Protein AF-A0A382KLH3-F1 (afdb_monomer)

pLDDT: mean 87.97, std 11.74, range [52.53, 98.0]

Secondary structure (DSSP, 8-state):
-HHHHHHT-HHHHHHHHHHHHHHHHHHHHHHHHHH--STTTTS-EEEEEEE-SSHHHHHHHHHHHHHHHHHHHHHHT-EEEEEEEEE-SSSSEEEEEEEEESTTHHHHHGGG-EEEEEEEE-SS-TT--EEEEEEEEEEEE---S---------

Nearest PDB structures (foldseek):
  7oj0-assembly1_8  TM=8.321E-01  e=1.099E-17  Escherichia coli K-12
  8p18-assembly1_6  TM=8.356E-01  e=7.307E-17  Escherichia coli K-12
  5h5u-assembly1_4  TM=8.479E-01  e=6.159E-16  Escherichia coli K-12
  5mdw-assembly1_7  TM=7.937E-01  e=6.535E-16  Escherichia co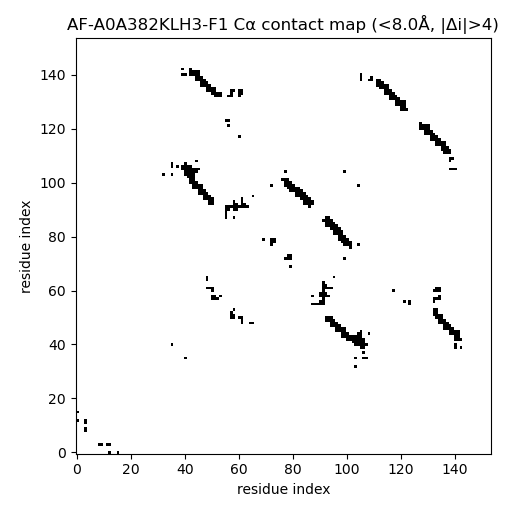li
  2ihr-assembly1_1  TM=8.299E-01  e=1.121E-14  Thermus thermophilus

Structure (mmCIF, N/CA/C/O backbone):
data_AF-A0A382KLH3-F1
#
_entry.id   AF-A0A382KLH3-F1
#
loop_
_atom_site.group_PDB
_atom_site.id
_atom_site.type_symbol
_atom_site.label_atom_id
_atom_site.label_alt_id
_atom_site.label_comp_id
_atom_site.label_asym_id
_atom_site.label_entity_id
_atom_site.label_seq_id
_atom_site.pdbx_PDB_ins_code
_atom_site.Cartn_x
_atom_site.Cartn_y
_atom_site.Cartn_z
_atom_site.occupancy
_atom_site.B_iso_or_equiv
_atom_site.auth_seq_id
_atom_site.auth_comp_id
_atom_site.auth_asym_id
_atom_site.auth_atom_id
_atom_site.pdbx_PDB_model_num
ATOM 1 N N . MET A 1 1 ? -18.206 10.845 36.954 1.00 56.59 1 MET A N 1
ATOM 2 C CA . MET A 1 1 ? -17.531 12.055 37.455 1.00 56.59 1 MET A CA 1
ATOM 3 C C . MET A 1 1 ? -18.093 12.406 38.813 1.00 56.59 1 MET A C 1
ATOM 5 O O . MET A 1 1 ? -17.322 12.301 39.748 1.00 56.59 1 MET A O 1
ATOM 9 N N . GLU A 1 2 ? -19.408 12.629 38.955 1.00 59.84 2 GLU A N 1
ATOM 10 C CA . GLU A 1 2 ? -20.033 12.877 40.276 1.00 59.84 2 GLU A CA 1
ATOM 11 C C . GLU A 1 2 ? -19.650 11.836 41.348 1.00 59.84 2 GLU A C 1
ATOM 13 O O . GLU A 1 2 ? -19.165 12.216 42.403 1.00 59.84 2 GLU A O 1
ATOM 18 N N . LEU A 1 3 ? -19.735 10.530 41.058 1.00 59.41 3 LEU A N 1
ATOM 19 C CA . LEU A 1 3 ? -19.414 9.483 42.047 1.00 59.41 3 LEU A CA 1
ATOM 20 C C . LEU A 1 3 ? -17.916 9.400 42.430 1.00 59.41 3 LEU A C 1
ATOM 22 O O . LEU A 1 3 ? -17.580 9.026 43.545 1.00 59.41 3 LEU A O 1
ATOM 26 N N . ALA A 1 4 ? -17.010 9.730 41.503 1.00 57.56 4 ALA A N 1
ATOM 27 C CA . ALA A 1 4 ? -15.560 9.640 41.721 1.00 57.56 4 ALA A CA 1
ATOM 28 C C . ALA A 1 4 ? -15.009 10.883 42.444 1.00 57.56 4 ALA A C 1
ATOM 30 O O . ALA A 1 4 ? -14.070 10.781 43.231 1.00 57.56 4 ALA A O 1
ATOM 31 N N . GLU A 1 5 ? -15.619 12.049 42.208 1.00 59.22 5 GLU A N 1
ATOM 32 C CA . GLU A 1 5 ? -15.346 13.272 42.969 1.00 59.22 5 GLU A CA 1
ATOM 33 C C . GLU A 1 5 ? -15.877 13.182 44.407 1.00 59.22 5 GLU A C 1
ATOM 35 O O . GLU A 1 5 ? -15.235 13.701 45.320 1.00 59.22 5 GLU A O 1
ATOM 40 N N . GLU A 1 6 ? -17.005 12.493 44.626 1.00 58.03 6 GLU A N 1
ATOM 41 C CA . GLU A 1 6 ? -17.559 12.248 45.964 1.00 58.03 6 GLU A CA 1
ATOM 42 C C . GLU A 1 6 ? -16.698 11.295 46.815 1.00 58.03 6 GLU A C 1
ATOM 44 O O . GLU A 1 6 ? -16.618 11.483 48.030 1.00 58.03 6 GLU A O 1
ATOM 49 N N . GLU A 1 7 ? -16.013 10.317 46.205 1.00 59.94 7 GLU A N 1
ATOM 50 C CA . GLU A 1 7 ? -15.223 9.300 46.927 1.00 59.94 7 GLU A CA 1
ATOM 51 C C . GLU A 1 7 ? -13.693 9.527 46.923 1.00 59.94 7 GLU A C 1
ATOM 53 O O . GLU A 1 7 ? -12.971 8.773 47.573 1.00 59.94 7 GLU A O 1
ATOM 58 N N . GLN A 1 8 ? -13.181 10.578 46.258 1.00 60.12 8 GLN A N 1
ATOM 59 C CA . GLN A 1 8 ? -11.735 10.874 46.116 1.00 60.12 8 GLN A CA 1
ATOM 60 C C . GLN A 1 8 ? -10.891 9.677 45.635 1.00 60.12 8 GLN A C 1
ATOM 62 O O . GLN A 1 8 ? -9.718 9.539 45.990 1.00 60.12 8 GLN A O 1
ATOM 67 N N . ASP A 1 9 ? -11.479 8.803 44.823 1.00 69.19 9 ASP A N 1
ATOM 68 C CA . ASP A 1 9 ? -10.811 7.589 44.372 1.00 69.19 9 ASP A CA 1
ATOM 69 C C . ASP A 1 9 ? -10.059 7.843 43.054 1.00 69.19 9 ASP A C 1
ATOM 71 O O . ASP A 1 9 ? -10.623 7.832 41.955 1.00 69.19 9 ASP A O 1
ATOM 75 N N . GLU A 1 10 ? -8.749 8.083 43.168 1.00 71.62 10 GLU A N 1
ATOM 76 C CA . GLU A 1 10 ? -7.845 8.279 42.026 1.00 71.62 10 GLU A CA 1
ATOM 77 C C . GLU A 1 10 ? -7.819 7.075 41.067 1.00 71.62 10 GLU A C 1
ATOM 79 O O . GLU A 1 10 ? -7.514 7.242 39.884 1.00 71.62 10 GLU A O 1
ATOM 84 N N . SER A 1 11 ? -8.144 5.862 41.528 1.00 77.00 11 SER A N 1
ATOM 85 C CA . SER A 1 11 ? -8.197 4.684 40.654 1.00 77.00 11 SER A CA 1
ATOM 86 C C . SER A 1 11 ? -9.415 4.726 39.727 1.00 77.00 11 SER A C 1
ATOM 88 O O . SER A 1 11 ? -9.275 4.530 38.519 1.00 77.00 11 SER A O 1
ATOM 90 N 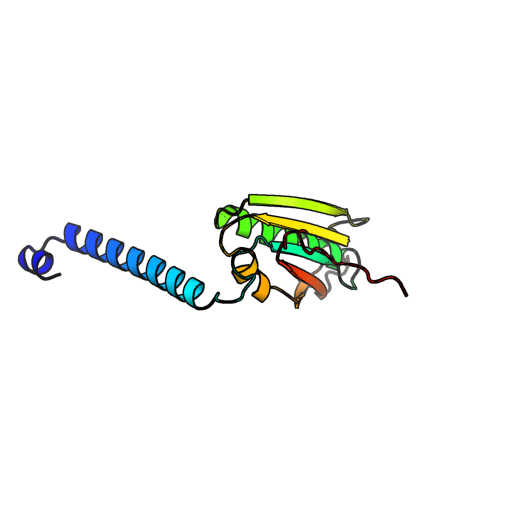N . LEU A 1 12 ? -10.574 5.120 40.264 1.00 76.62 12 LEU A N 1
ATOM 91 C CA . LEU A 1 12 ? -11.804 5.365 39.508 1.00 76.62 12 LEU A CA 1
ATOM 92 C C . LEU A 1 12 ? -11.628 6.500 38.495 1.00 76.62 12 LEU A C 1
ATOM 94 O O . LEU A 1 12 ? -12.077 6.374 37.358 1.00 76.62 12 LEU A O 1
ATOM 98 N N . LEU A 1 13 ? -10.935 7.586 38.858 1.00 77.62 13 LEU A N 1
ATOM 99 C CA . LEU A 1 13 ? -10.642 8.680 37.921 1.00 77.62 13 LEU A CA 1
ATOM 100 C C . LEU A 1 13 ? -9.795 8.212 36.727 1.00 77.62 13 LEU A C 1
ATOM 102 O O . LEU A 1 13 ? -10.138 8.519 35.586 1.00 77.62 13 LEU A O 1
ATOM 106 N N . ASN A 1 14 ? -8.753 7.410 36.963 1.00 80.81 14 ASN A N 1
ATOM 107 C CA . ASN A 1 14 ? -7.923 6.853 35.889 1.00 80.81 14 ASN A CA 1
ATOM 108 C C . ASN A 1 14 ? -8.704 5.886 34.978 1.00 80.81 14 ASN A C 1
ATOM 110 O O . ASN A 1 14 ? -8.539 5.904 33.757 1.00 80.81 14 ASN A O 1
ATOM 114 N N . GLU A 1 15 ? -9.575 5.041 35.538 1.00 82.69 15 GLU A N 1
ATOM 115 C CA . GLU A 1 15 ? -10.451 4.166 34.744 1.00 82.69 15 GLU A CA 1
ATOM 116 C C . GLU A 1 15 ? -11.447 4.965 33.891 1.00 82.69 15 GLU A C 1
ATOM 118 O O . GLU A 1 15 ? -11.695 4.625 32.727 1.00 82.69 15 GLU A O 1
ATOM 123 N N . MET A 1 16 ? -11.983 6.061 34.436 1.00 81.81 16 MET A N 1
ATOM 124 C CA . MET A 1 16 ? -12.855 6.972 33.700 1.00 81.81 16 MET A CA 1
ATOM 125 C C . MET A 1 16 ? -12.112 7.687 32.565 1.00 81.81 16 MET A C 1
ATOM 127 O O . MET A 1 16 ? -12.643 7.741 31.458 1.00 81.81 16 MET A O 1
ATOM 131 N N . GLU A 1 17 ? -10.894 8.188 32.793 1.00 86.00 17 GLU A N 1
ATOM 132 C CA . GLU A 1 17 ? -10.074 8.809 31.740 1.00 86.00 17 GLU A CA 1
ATOM 133 C C . GLU A 1 17 ? -9.765 7.828 30.606 1.00 86.00 17 GLU A C 1
ATOM 135 O O . GLU A 1 17 ? -9.943 8.158 29.432 1.00 86.00 17 GLU A O 1
ATOM 140 N N . ASN A 1 18 ? -9.385 6.590 30.934 1.00 88.62 18 ASN A N 1
ATOM 141 C CA . ASN A 1 18 ? -9.169 5.547 29.931 1.00 88.62 18 ASN A CA 1
ATOM 142 C C . ASN A 1 18 ? -10.444 5.260 29.126 1.00 88.62 18 ASN A C 1
ATOM 144 O O . ASN A 1 18 ? -10.395 5.172 27.900 1.00 88.62 18 ASN A O 1
ATOM 148 N N . SER A 1 19 ? -11.596 5.187 29.796 1.00 87.25 19 SER A N 1
ATOM 149 C CA . SER A 1 19 ? -12.887 4.957 29.139 1.00 87.25 19 SER A CA 1
ATOM 150 C C . SER A 1 19 ? -13.278 6.101 28.198 1.00 87.25 19 SER A C 1
ATOM 152 O O . SER A 1 19 ? -13.793 5.855 27.107 1.00 87.25 19 SER A O 1
ATOM 154 N N . VAL A 1 20 ? -13.023 7.354 28.592 1.00 90.94 20 VAL A N 1
ATOM 155 C CA . VAL A 1 20 ? -13.258 8.531 27.741 1.00 90.94 20 VAL A CA 1
ATOM 156 C C . VAL A 1 20 ? -12.347 8.491 26.515 1.00 90.94 20 VAL A C 1
ATOM 158 O O . VAL A 1 20 ? -12.843 8.625 25.399 1.00 90.94 20 VAL A O 1
ATOM 161 N N . ASN A 1 21 ? -11.055 8.206 26.697 1.00 91.44 21 ASN A N 1
ATOM 162 C CA . ASN A 1 21 ? -10.106 8.079 25.588 1.00 91.44 21 ASN A CA 1
ATOM 163 C C . ASN A 1 21 ? -10.522 6.978 24.596 1.00 91.44 21 ASN A C 1
ATOM 165 O O . ASN A 1 21 ? -10.464 7.166 23.380 1.00 91.44 21 ASN A O 1
ATOM 169 N N . GLU A 1 22 ? -10.995 5.830 25.087 1.00 91.94 22 GLU A N 1
ATOM 170 C CA . GLU A 1 22 ? -11.525 4.773 24.221 1.00 91.94 22 GLU A CA 1
ATOM 171 C C . GLU A 1 22 ? -12.772 5.211 23.442 1.00 91.94 22 GLU A C 1
ATOM 173 O O . GLU A 1 22 ? -12.934 4.848 22.272 1.00 91.94 22 GLU A O 1
ATOM 178 N N . LEU A 1 23 ? -13.672 5.962 24.082 1.00 91.56 23 LEU A N 1
ATOM 179 C CA . LEU A 1 23 ? -14.875 6.485 23.439 1.00 91.56 23 LEU A CA 1
ATOM 180 C C . LEU A 1 23 ? -14.538 7.513 22.361 1.00 91.56 23 LEU A C 1
ATOM 182 O O . LEU A 1 23 ? -15.139 7.459 21.291 1.00 91.56 23 LEU A O 1
ATOM 186 N N . GLU A 1 24 ? -13.564 8.391 22.596 1.00 92.31 24 GLU A N 1
ATOM 187 C CA . GLU A 1 24 ? -13.097 9.351 21.591 1.00 92.31 24 GLU A CA 1
ATOM 188 C C . GLU A 1 24 ? -12.551 8.644 20.345 1.00 92.31 24 GLU A C 1
ATOM 190 O O . GLU A 1 24 ? -12.924 8.989 19.223 1.00 92.31 24 GLU A O 1
ATOM 195 N N . ILE A 1 25 ? -11.744 7.591 20.523 1.00 89.81 25 ILE A N 1
ATOM 196 C CA . ILE A 1 25 ? -11.216 6.792 19.405 1.00 89.81 25 ILE A CA 1
ATOM 197 C C . ILE A 1 25 ? -12.357 6.129 18.618 1.00 89.81 25 ILE A C 1
ATOM 199 O O . ILE A 1 25 ? -12.364 6.146 17.382 1.00 89.81 25 ILE A O 1
ATOM 203 N N . LYS A 1 26 ? -13.344 5.552 19.317 1.00 89.31 26 LYS A N 1
ATOM 204 C CA . LYS A 1 26 ? -14.512 4.916 18.684 1.00 89.31 26 LYS A CA 1
ATOM 205 C C . LYS A 1 26 ? -15.375 5.935 17.940 1.00 89.31 26 LYS A C 1
ATOM 207 O O . LYS A 1 26 ? -15.821 5.644 16.830 1.00 89.31 26 LYS A O 1
ATOM 212 N N . LEU A 1 27 ? -15.585 7.116 18.522 1.00 91.62 27 LEU A N 1
ATOM 213 C CA . LEU A 1 27 ? -16.361 8.193 17.915 1.00 91.62 27 LEU A CA 1
ATOM 214 C C . LEU A 1 27 ? -15.695 8.687 16.630 1.00 91.62 27 LEU A C 1
ATOM 216 O O . LEU A 1 27 ? -16.345 8.700 15.589 1.00 91.62 27 LEU A O 1
ATOM 220 N N . ALA A 1 28 ? -14.393 8.979 16.669 1.00 88.94 28 ALA A N 1
ATOM 221 C CA . ALA A 1 28 ? -13.642 9.404 15.490 1.00 88.94 28 ALA A CA 1
ATOM 222 C C . ALA A 1 28 ? -13.689 8.352 14.365 1.00 88.94 28 ALA A C 1
ATOM 224 O O . ALA A 1 28 ? -13.860 8.684 13.192 1.00 88.94 28 ALA A O 1
ATOM 225 N N . SER A 1 29 ? -13.598 7.061 14.706 1.00 85.00 29 SER A N 1
ATOM 226 C CA . SER A 1 29 ? -13.749 5.979 13.723 1.00 85.00 29 SER A CA 1
ATOM 227 C C . SER A 1 29 ? -15.148 5.956 13.094 1.00 85.00 29 SER A C 1
ATOM 229 O O . SER A 1 29 ? -15.276 5.783 11.880 1.00 85.00 29 SER A O 1
ATOM 231 N N . ALA A 1 30 ? -16.198 6.159 13.896 1.00 85.75 30 ALA A N 1
ATOM 232 C CA . ALA A 1 30 ? -17.576 6.197 13.417 1.00 85.75 30 ALA A CA 1
ATOM 233 C C . ALA A 1 30 ? -17.851 7.413 12.518 1.00 85.75 30 ALA A C 1
ATOM 235 O O . ALA A 1 30 ? -18.517 7.271 11.495 1.00 85.75 30 ALA A O 1
ATOM 236 N N . GLU A 1 31 ? -17.300 8.582 12.852 1.00 89.06 31 GLU A N 1
ATOM 237 C CA . GLU A 1 31 ? -17.398 9.787 12.021 1.00 89.06 31 GLU A CA 1
ATOM 238 C C . GLU A 1 31 ? -16.780 9.567 10.640 1.00 89.06 31 GLU A C 1
ATOM 240 O O . GLU A 1 31 ? -17.397 9.895 9.627 1.00 89.06 31 GLU A O 1
ATOM 245 N N . VAL A 1 32 ? -15.599 8.943 10.576 1.00 86.06 32 VAL A N 1
ATOM 246 C CA . VAL A 1 32 ? -14.967 8.617 9.292 1.00 86.06 32 VAL A CA 1
ATOM 247 C C . VAL A 1 32 ? -15.843 7.664 8.48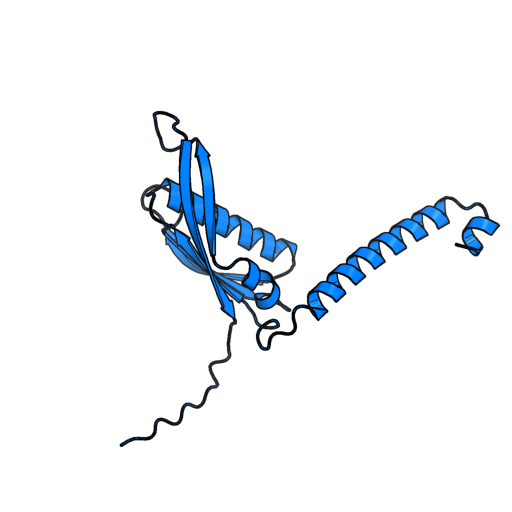1 1.00 86.06 32 VAL A C 1
ATOM 249 O O . VAL A 1 32 ? -16.080 7.919 7.304 1.00 86.06 32 VAL A O 1
ATOM 252 N N . LYS A 1 33 ? -16.393 6.611 9.099 1.00 84.31 33 LYS A N 1
ATOM 253 C CA . LYS A 1 33 ? -17.313 5.687 8.411 1.00 84.31 33 LYS A CA 1
ATOM 254 C C . LYS A 1 33 ? -18.574 6.388 7.901 1.00 84.31 33 LYS A C 1
ATOM 256 O O . LYS A 1 33 ? -19.041 6.068 6.817 1.00 84.31 33 LYS A O 1
ATOM 261 N N . ALA A 1 34 ? -19.093 7.375 8.631 1.00 84.38 34 ALA A N 1
ATOM 262 C CA . ALA A 1 34 ? -20.234 8.170 8.182 1.00 84.38 34 ALA A CA 1
ATOM 263 C C . ALA A 1 34 ? -19.908 9.037 6.950 1.00 84.38 34 ALA A C 1
ATOM 265 O O . ALA A 1 34 ? -20.782 9.278 6.117 1.00 84.38 34 ALA A O 1
ATOM 266 N N . ILE A 1 35 ? -18.657 9.489 6.810 1.00 87.00 35 ILE A N 1
ATOM 267 C CA . ILE A 1 35 ? -18.184 10.225 5.626 1.00 87.00 35 ILE A CA 1
ATOM 268 C C . ILE A 1 35 ? -18.036 9.285 4.417 1.00 87.00 35 ILE A C 1
ATOM 270 O O . ILE A 1 35 ? -18.317 9.693 3.286 1.00 87.00 35 ILE A O 1
ATOM 274 N N . LEU A 1 36 ? -17.630 8.032 4.643 1.00 86.25 36 LEU A N 1
ATOM 275 C CA . LEU A 1 36 ? -17.466 6.984 3.627 1.00 86.25 36 LEU A CA 1
ATOM 276 C C . LEU A 1 36 ? -18.818 6.420 3.149 1.00 86.25 36 LEU A C 1
ATOM 278 O O . LEU A 1 36 ? -19.165 5.269 3.392 1.00 86.25 36 LEU A O 1
ATOM 282 N N . SER A 1 37 ? -19.596 7.269 2.481 1.00 82.12 37 SER A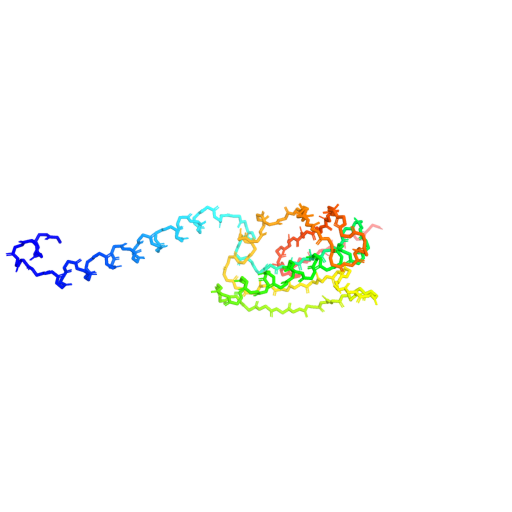 N 1
ATOM 283 C CA . SER A 1 37 ? -20.965 6.995 2.020 1.00 82.12 37 SER A CA 1
ATOM 284 C C . SER A 1 37 ? -21.078 6.705 0.517 1.00 82.12 37 SER A C 1
ATOM 286 O O . SER A 1 37 ? -22.185 6.644 -0.018 1.00 82.12 37 SER A O 1
ATOM 288 N N . GLY A 1 38 ? -19.954 6.551 -0.186 1.00 83.00 38 GLY A N 1
ATOM 289 C CA . GLY A 1 38 ? -19.941 6.182 -1.600 1.00 83.00 38 GLY A CA 1
ATOM 290 C C . GLY A 1 38 ? -20.438 4.753 -1.830 1.00 83.00 38 GLY A C 1
ATOM 291 O O . GLY A 1 38 ? -20.237 3.881 -0.990 1.00 83.00 38 GLY A O 1
ATOM 292 N N . GLU A 1 39 ? -21.046 4.495 -2.993 1.00 83.00 39 GLU A N 1
ATOM 293 C CA . GLU A 1 39 ? -21.650 3.189 -3.323 1.00 83.00 39 GLU A CA 1
ATOM 294 C C . GLU A 1 39 ? -20.669 2.016 -3.191 1.00 83.00 39 GLU A C 1
ATOM 296 O O . GLU A 1 39 ? -21.053 0.940 -2.745 1.00 83.00 39 GLU A O 1
ATOM 301 N N . SER A 1 40 ? -19.398 2.235 -3.535 1.00 87.75 40 SER A N 1
ATOM 302 C CA . SER A 1 40 ? -18.348 1.213 -3.469 1.00 87.75 40 SER A CA 1
ATOM 303 C C . SER A 1 40 ? -17.433 1.355 -2.255 1.00 87.75 40 SER A C 1
ATOM 305 O O . SER A 1 40 ? -16.461 0.614 -2.152 1.00 87.75 40 SER A O 1
ATOM 307 N N . ASP A 1 41 ? -17.695 2.297 -1.340 1.00 88.94 41 ASP A N 1
ATOM 308 C CA . ASP A 1 41 ? -16.801 2.554 -0.202 1.00 88.94 41 ASP A CA 1
ATOM 309 C C . ASP A 1 41 ? -16.660 1.336 0.707 1.00 88.94 41 ASP A C 1
ATOM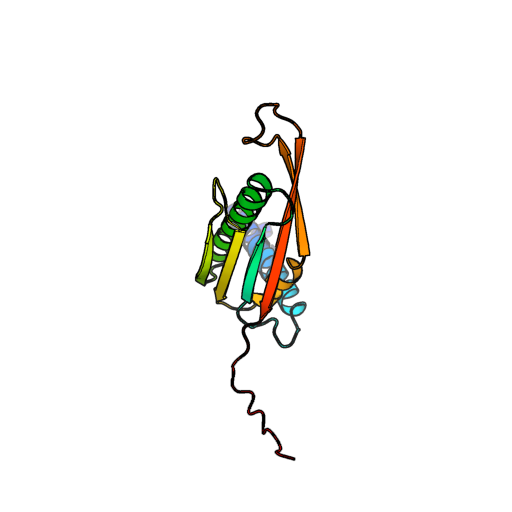 311 O O . ASP A 1 41 ? -15.601 1.166 1.301 1.00 88.94 41 ASP A O 1
ATOM 315 N N . PHE A 1 42 ? -17.685 0.484 0.754 1.00 88.94 42 PHE A N 1
ATOM 316 C CA . PHE A 1 42 ? -17.744 -0.758 1.522 1.00 88.94 42 PHE A CA 1
ATOM 317 C C . PHE A 1 42 ? -16.966 -1.916 0.890 1.00 88.94 42 PHE A C 1
ATOM 319 O O . PHE A 1 42 ? -16.713 -2.905 1.574 1.00 88.94 42 PHE A O 1
ATOM 326 N N . ASN A 1 43 ? -16.615 -1.813 -0.393 1.00 91.69 43 ASN A N 1
ATOM 327 C CA . ASN A 1 43 ? -16.032 -2.917 -1.141 1.00 91.69 43 ASN A CA 1
ATOM 328 C C . ASN A 1 43 ? -14.563 -3.131 -0.758 1.00 91.69 43 ASN A C 1
ATOM 330 O O . ASN A 1 43 ? -13.873 -2.232 -0.257 1.00 91.69 43 ASN A O 1
ATOM 334 N N . ASN A 1 44 ? -14.068 -4.324 -1.082 1.00 94.62 44 ASN A N 1
ATOM 335 C CA . ASN A 1 44 ? -12.641 -4.612 -1.070 1.00 94.62 44 ASN A CA 1
ATOM 336 C C . ASN A 1 44 ? -11.906 -3.686 -2.051 1.00 94.62 44 ASN A C 1
ATOM 338 O O . ASN A 1 44 ? -12.491 -3.150 -2.999 1.00 94.62 44 ASN A O 1
ATOM 342 N N . ALA A 1 45 ? -10.609 -3.499 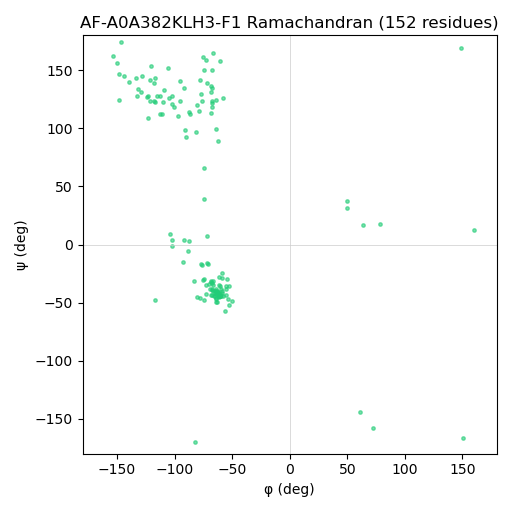-1.828 1.00 96.00 45 ALA A N 1
ATOM 343 C CA . ALA A 1 45 ? -9.790 -2.609 -2.637 1.00 96.00 45 ALA A CA 1
ATOM 344 C C . ALA A 1 45 ? -8.718 -3.378 -3.402 1.00 96.00 45 ALA A C 1
ATOM 346 O O . ALA A 1 45 ? -7.902 -4.080 -2.809 1.00 96.00 45 ALA A O 1
ATOM 347 N N . ILE A 1 46 ? -8.654 -3.160 -4.710 1.00 96.50 46 ILE A N 1
ATOM 348 C CA . ILE A 1 46 ? -7.558 -3.612 -5.560 1.00 96.50 46 ILE A CA 1
ATOM 349 C C . ILE A 1 46 ? -6.590 -2.442 -5.724 1.00 96.50 46 ILE A C 1
ATOM 351 O O . ILE A 1 46 ? -6.907 -1.441 -6.368 1.00 96.50 46 ILE A O 1
ATOM 355 N N . VAL A 1 47 ? -5.403 -2.557 -5.135 1.00 97.44 47 VAL A N 1
ATOM 356 C CA . VAL A 1 47 ? -4.352 -1.538 -5.173 1.00 97.44 47 VAL A CA 1
ATOM 357 C C . VAL A 1 47 ? -3.292 -1.941 -6.189 1.00 97.44 47 VAL A C 1
ATOM 359 O O . VAL A 1 47 ? -2.646 -2.976 -6.047 1.00 97.44 47 VAL A O 1
ATOM 362 N N . SER A 1 48 ? -3.072 -1.098 -7.196 1.00 97.75 48 SER A N 1
ATOM 363 C CA . SER A 1 48 ? -2.001 -1.250 -8.179 1.00 97.75 48 SER A CA 1
ATOM 364 C C . SER A 1 48 ? -0.940 -0.173 -7.980 1.00 97.75 48 SER A C 1
ATOM 366 O O . SER A 1 48 ? -1.225 1.025 -8.033 1.00 97.75 48 SER A O 1
ATOM 368 N N . ILE A 1 49 ? 0.300 -0.602 -7.769 1.00 98.00 49 ILE A N 1
ATOM 369 C CA . ILE A 1 49 ? 1.459 0.265 -7.561 1.00 98.00 49 ILE A CA 1
ATOM 370 C C . ILE A 1 49 ? 2.378 0.112 -8.759 1.00 98.00 49 ILE A C 1
ATOM 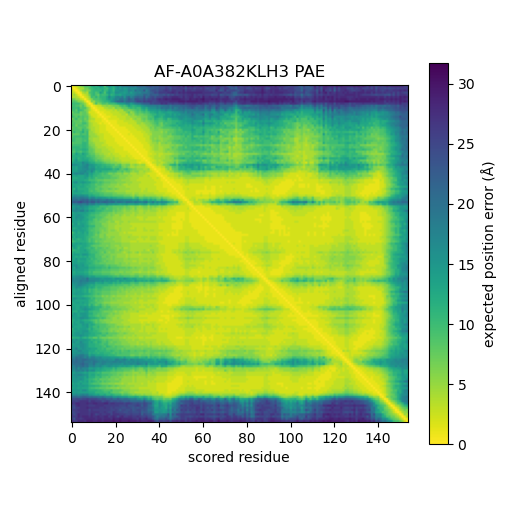372 O O . ILE A 1 49 ? 2.757 -1.003 -9.108 1.00 98.00 49 ILE A O 1
ATOM 376 N N . ASN A 1 50 ? 2.769 1.226 -9.371 1.00 97.69 50 ASN A N 1
ATOM 377 C CA . ASN A 1 50 ? 3.646 1.230 -10.535 1.00 97.69 50 ASN A CA 1
ATOM 378 C C . ASN A 1 50 ? 4.815 2.190 -10.319 1.00 97.69 50 ASN A C 1
ATOM 380 O O . ASN A 1 50 ? 4.640 3.344 -9.919 1.00 97.69 50 ASN A O 1
ATOM 384 N N . SER A 1 51 ? 6.029 1.718 -10.595 1.00 96.88 51 SER A N 1
ATOM 385 C CA . SER A 1 51 ? 7.218 2.566 -10.560 1.00 96.88 51 SER A CA 1
ATOM 386 C C . SER A 1 51 ? 7.167 3.600 -11.688 1.00 96.88 51 SER A C 1
ATOM 388 O O . SER A 1 51 ? 6.831 3.277 -12.828 1.00 96.88 51 SER A O 1
ATOM 390 N N . GLY A 1 52 ? 7.489 4.852 -11.369 1.00 91.81 52 GLY A N 1
ATOM 391 C CA . GLY A 1 52 ? 7.573 5.928 -12.350 1.00 91.81 52 GLY A CA 1
ATOM 392 C C . GLY A 1 52 ? 8.908 5.959 -13.096 1.00 91.81 52 GLY A C 1
ATOM 393 O O . GLY A 1 52 ? 9.759 5.074 -12.981 1.00 91.81 52 GLY A O 1
ATOM 394 N N . ALA A 1 53 ? 9.118 7.036 -13.854 1.00 83.25 53 ALA A N 1
ATOM 395 C CA . ALA A 1 53 ? 10.393 7.289 -14.513 1.00 83.25 53 ALA A CA 1
ATOM 396 C C . ALA A 1 53 ? 11.487 7.593 -13.473 1.00 83.25 53 ALA A C 1
ATOM 398 O O . ALA A 1 53 ? 11.405 8.580 -12.743 1.00 83.25 53 ALA A O 1
ATOM 399 N N . GLY A 1 54 ? 12.523 6.753 -13.430 1.00 76.19 54 GLY A N 1
ATOM 400 C CA . GLY A 1 54 ? 13.658 6.919 -12.513 1.00 76.19 54 GLY A CA 1
ATOM 401 C C . GLY A 1 54 ? 14.495 5.660 -12.261 1.00 76.19 54 GLY A C 1
ATOM 402 O O . GLY A 1 54 ? 15.309 5.657 -11.341 1.00 76.19 54 GLY A O 1
ATOM 403 N N . GLY A 1 55 ? 14.310 4.599 -13.057 1.00 89.50 55 GLY A N 1
ATOM 404 C CA . GLY A 1 55 ? 15.115 3.374 -12.989 1.00 89.50 55 GLY A CA 1
ATOM 405 C C . GLY A 1 55 ? 15.016 2.666 -11.636 1.00 89.50 55 GLY A C 1
ATOM 406 O O . GLY A 1 55 ? 13.960 2.681 -11.000 1.00 89.50 55 GLY A O 1
ATOM 407 N N . THR A 1 56 ? 16.130 2.082 -11.188 1.00 92.19 56 THR A N 1
ATOM 408 C CA . THR A 1 56 ? 16.249 1.316 -9.936 1.00 92.19 56 THR A CA 1
ATOM 409 C C . THR A 1 56 ? 15.749 2.089 -8.706 1.00 92.19 56 THR A C 1
ATOM 411 O O . THR A 1 56 ? 15.103 1.519 -7.833 1.00 92.19 56 THR A O 1
ATOM 414 N N . GLU A 1 57 ? 15.949 3.411 -8.645 1.00 93.62 57 GLU A N 1
ATOM 415 C CA . GLU A 1 57 ? 15.517 4.226 -7.499 1.00 93.62 57 GLU A CA 1
ATOM 416 C C . GLU A 1 57 ? 13.984 4.350 -7.404 1.00 93.62 57 GLU A C 1
ATOM 418 O O . GLU A 1 57 ? 13.421 4.343 -6.310 1.00 93.62 57 GLU A O 1
ATOM 423 N N . SER A 1 58 ? 13.293 4.473 -8.542 1.00 95.25 58 SER A N 1
ATOM 424 C CA . SER A 1 58 ? 11.821 4.503 -8.553 1.00 95.25 58 SER A CA 1
ATOM 425 C C . SER A 1 58 ? 11.223 3.118 -8.321 1.00 95.25 58 SER A C 1
ATOM 427 O O . SER A 1 58 ? 10.154 3.015 -7.722 1.00 95.25 58 SER A O 1
ATOM 429 N N . GLN A 1 59 ? 11.928 2.060 -8.731 1.00 96.88 59 GLN A N 1
ATOM 430 C CA . GLN A 1 59 ? 11.537 0.680 -8.445 1.00 96.88 59 GLN A CA 1
ATOM 431 C C . GLN A 1 59 ? 11.655 0.357 -6.950 1.00 96.88 59 GLN A C 1
ATOM 433 O O . GLN A 1 59 ? 10.739 -0.235 -6.376 1.00 96.88 59 GLN A O 1
ATOM 438 N N . ASP A 1 60 ? 12.741 0.777 -6.290 1.00 96.38 60 ASP A N 1
ATOM 439 C CA . ASP A 1 60 ? 12.888 0.639 -4.833 1.00 96.38 60 ASP A CA 1
ATOM 440 C C . ASP A 1 60 ? 11.802 1.432 -4.095 1.00 96.38 60 ASP A C 1
ATOM 442 O O . ASP A 1 60 ? 11.165 0.922 -3.174 1.00 96.38 60 ASP A O 1
ATOM 446 N N . TRP A 1 61 ? 11.498 2.652 -4.556 1.00 96.56 61 TRP A N 1
ATOM 447 C CA . TRP A 1 61 ? 10.417 3.443 -3.969 1.00 96.56 61 TRP A CA 1
ATOM 448 C C . TRP A 1 61 ? 9.045 2.763 -4.090 1.00 96.56 61 TRP A C 1
ATOM 450 O O . TRP A 1 61 ? 8.308 2.691 -3.106 1.00 96.56 61 TRP A O 1
ATOM 460 N N . ALA A 1 62 ? 8.717 2.199 -5.255 1.00 97.44 62 ALA A N 1
ATOM 461 C CA . ALA A 1 62 ? 7.485 1.431 -5.432 1.00 97.44 62 ALA A CA 1
ATOM 462 C C . ALA A 1 62 ? 7.420 0.224 -4.476 1.00 97.44 62 ALA A C 1
ATOM 464 O O . ALA A 1 62 ? 6.371 -0.049 -3.892 1.00 97.44 62 ALA A O 1
ATOM 465 N N . GLN A 1 63 ? 8.547 -0.455 -4.233 1.00 97.06 63 GLN A N 1
ATOM 466 C CA . GLN A 1 63 ? 8.612 -1.570 -3.283 1.00 97.06 63 GLN A CA 1
ATOM 467 C C . GLN A 1 63 ? 8.414 -1.106 -1.834 1.00 97.06 63 GLN A C 1
ATOM 469 O O . GLN A 1 63 ? 7.757 -1.785 -1.040 1.00 97.06 63 GLN A O 1
ATOM 474 N N . MET A 1 64 ? 8.958 0.058 -1.474 1.00 97.00 64 MET A N 1
ATOM 475 C CA . MET A 1 64 ? 8.729 0.658 -0.161 1.00 97.00 64 MET A CA 1
ATOM 476 C C . MET A 1 64 ? 7.251 0.992 0.057 1.00 97.00 64 MET A C 1
ATOM 478 O O . MET A 1 64 ? 6.740 0.730 1.146 1.00 97.00 64 MET A O 1
ATOM 482 N N . LEU A 1 65 ? 6.567 1.521 -0.963 1.00 97.50 65 LEU A N 1
ATOM 483 C CA . LEU A 1 65 ? 5.125 1.777 -0.912 1.00 97.50 65 LEU A CA 1
ATOM 484 C C . LEU A 1 65 ? 4.323 0.487 -0.764 1.00 97.50 65 LEU A C 1
ATOM 486 O O . LEU A 1 65 ? 3.466 0.417 0.111 1.00 97.50 65 LEU A O 1
ATOM 490 N N . LEU A 1 66 ? 4.644 -0.555 -1.537 1.00 97.31 66 LEU A N 1
ATOM 491 C CA . LEU A 1 66 ? 4.017 -1.871 -1.388 1.00 97.31 66 LEU A CA 1
ATOM 492 C C . LEU A 1 66 ? 4.105 -2.351 0.065 1.00 97.31 66 LEU A C 1
ATOM 494 O O . LEU A 1 66 ? 3.094 -2.633 0.700 1.00 97.31 66 LEU A O 1
ATOM 498 N N . ARG A 1 67 ? 5.315 -2.341 0.634 1.00 97.06 67 ARG A N 1
ATOM 499 C CA . ARG A 1 67 ? 5.537 -2.733 2.029 1.00 97.06 67 ARG A CA 1
ATOM 500 C C . ARG A 1 67 ? 4.793 -1.835 3.024 1.00 97.06 67 ARG A C 1
ATOM 502 O O . ARG A 1 67 ? 4.391 -2.319 4.083 1.00 97.06 67 ARG A O 1
ATOM 509 N N . MET A 1 68 ? 4.659 -0.541 2.737 1.00 97.56 68 MET A N 1
ATOM 510 C CA . MET A 1 68 ? 3.906 0.396 3.573 1.00 97.56 68 MET A CA 1
ATOM 511 C C . MET A 1 68 ? 2.423 0.019 3.607 1.00 97.56 68 MET A C 1
ATOM 513 O O . MET A 1 68 ? 1.870 -0.118 4.697 1.00 97.56 68 MET A O 1
ATOM 517 N N . TYR A 1 69 ? 1.813 -0.206 2.442 1.00 97.12 69 TYR A N 1
ATOM 518 C CA . TYR A 1 69 ? 0.396 -0.545 2.344 1.00 97.12 69 TYR A CA 1
ATOM 519 C C . TYR A 1 69 ? 0.087 -1.925 2.919 1.00 97.12 69 TYR A C 1
ATOM 521 O O . TYR A 1 69 ? -0.847 -2.032 3.704 1.00 97.12 69 TYR A O 1
ATOM 529 N N . THR A 1 70 ? 0.896 -2.957 2.652 1.00 94.94 70 THR A N 1
ATOM 530 C CA . THR A 1 70 ? 0.686 -4.288 3.255 1.00 94.94 70 THR A CA 1
ATOM 531 C C . THR A 1 70 ? 0.701 -4.217 4.785 1.00 94.94 70 THR A C 1
ATOM 533 O O . THR A 1 70 ? -0.201 -4.728 5.440 1.00 94.94 70 THR A O 1
ATOM 536 N N . ARG A 1 71 ? 1.659 -3.486 5.375 1.00 96.50 71 ARG A N 1
ATOM 537 C CA . ARG A 1 71 ? 1.725 -3.291 6.836 1.00 96.50 71 ARG A CA 1
ATOM 538 C C . ARG A 1 71 ? 0.562 -2.479 7.392 1.00 96.50 71 ARG A C 1
ATOM 540 O O . ARG A 1 71 ? 0.155 -2.697 8.532 1.00 96.50 71 ARG A O 1
ATOM 547 N N . TRP A 1 72 ? 0.076 -1.500 6.633 1.00 96.06 72 TRP A N 1
ATOM 548 C CA . TRP A 1 72 ? -1.134 -0.769 6.992 1.00 96.06 72 TRP A CA 1
ATOM 549 C C . TRP A 1 72 ? -2.346 -1.708 6.984 1.00 96.06 72 TRP A C 1
ATOM 551 O O . TRP A 1 72 ? -3.112 -1.684 7.943 1.00 96.06 72 TRP A O 1
ATOM 561 N N . GLY A 1 73 ? -2.461 -2.580 5.978 1.00 94.56 73 GLY A N 1
ATOM 562 C CA . GLY A 1 73 ? -3.498 -3.608 5.886 1.00 94.56 73 GLY A CA 1
ATOM 563 C C . GLY A 1 73 ? -3.514 -4.517 7.112 1.00 94.56 73 GLY A C 1
ATOM 564 O O . GLY A 1 73 ? -4.491 -4.532 7.858 1.00 94.56 73 GLY A O 1
ATOM 565 N N . GLU A 1 74 ? -2.376 -5.157 7.393 1.00 93.81 74 GLU A N 1
ATOM 566 C CA . GLU A 1 74 ? -2.186 -6.043 8.550 1.00 93.81 74 GLU A CA 1
ATOM 567 C C . GLU A 1 74 ? -2.527 -5.353 9.881 1.00 93.81 74 GLU A C 1
ATOM 569 O O . GLU A 1 74 ? -3.193 -5.930 10.739 1.00 93.81 74 GLU A O 1
ATOM 574 N N . ARG A 1 75 ? -2.095 -4.096 10.070 1.00 94.06 75 ARG A N 1
ATOM 575 C CA . ARG A 1 75 ? -2.351 -3.338 11.307 1.00 94.06 75 ARG A CA 1
ATOM 576 C C . ARG A 1 75 ? -3.830 -3.002 11.502 1.00 94.06 75 ARG A C 1
ATOM 578 O O . ARG A 1 75 ? -4.269 -2.919 12.646 1.00 94.06 75 ARG A O 1
ATOM 585 N N . ASN A 1 76 ? -4.567 -2.771 10.420 1.00 90.62 76 ASN A N 1
ATOM 586 C CA . ASN A 1 76 ? -5.993 -2.449 10.470 1.00 90.62 76 ASN A CA 1
ATOM 587 C C . ASN A 1 76 ? -6.888 -3.698 10.373 1.00 90.62 76 ASN A C 1
ATOM 589 O O . ASN A 1 76 ? -8.107 -3.563 10.379 1.00 90.62 76 ASN A O 1
ATOM 593 N N . GLY A 1 77 ? -6.302 -4.900 10.331 1.00 92.88 77 GLY A N 1
ATOM 594 C CA . GLY A 1 77 ? -7.043 -6.162 10.294 1.00 92.88 77 GLY A CA 1
ATOM 595 C C . GLY A 1 77 ? -7.610 -6.525 8.921 1.00 92.88 77 GLY A C 1
ATOM 596 O O . GLY A 1 77 ? -8.499 -7.368 8.855 1.00 92.88 77 GLY A O 1
ATOM 597 N N . TYR A 1 78 ? -7.113 -5.910 7.845 1.00 94.94 78 TYR A N 1
ATOM 598 C CA . TYR A 1 78 ? -7.458 -6.309 6.481 1.00 94.94 78 TYR A CA 1
ATOM 599 C C . TYR A 1 78 ? -6.686 -7.566 6.084 1.00 94.94 78 TYR A C 1
ATOM 601 O O . TYR A 1 78 ? -5.498 -7.702 6.393 1.00 94.94 78 TYR A O 1
ATOM 609 N N . GLU A 1 79 ? -7.343 -8.457 5.349 1.00 95.44 79 GLU A N 1
ATOM 610 C CA . GLU A 1 79 ? -6.664 -9.547 4.656 1.00 95.44 79 GLU A CA 1
ATOM 611 C C . GLU A 1 79 ? -6.001 -8.985 3.395 1.00 95.44 79 GLU A C 1
ATOM 613 O O . GLU A 1 79 ? -6.624 -8.249 2.631 1.00 95.44 79 GLU A O 1
ATOM 618 N N . THR A 1 80 ? -4.715 -9.278 3.202 1.00 95.19 80 THR A N 1
ATOM 619 C CA . THR A 1 80 ? -3.936 -8.738 2.083 1.00 95.19 80 THR A CA 1
ATOM 620 C C . THR A 1 80 ? -3.374 -9.860 1.229 1.00 95.19 80 THR A C 1
ATOM 622 O O . THR A 1 80 ? -2.601 -10.678 1.730 1.00 95.19 80 THR A O 1
ATOM 625 N N . GLU A 1 81 ? -3.690 -9.853 -0.062 1.00 95.88 81 GLU A N 1
ATOM 626 C CA . GLU A 1 81 ? -3.235 -10.853 -1.029 1.00 95.88 81 GLU A CA 1
ATOM 627 C C . GLU A 1 81 ? -2.512 -10.176 -2.196 1.00 95.88 81 GLU A C 1
ATOM 629 O O . GLU A 1 81 ? -3.038 -9.259 -2.824 1.00 95.88 81 GLU A O 1
ATOM 634 N N . ILE A 1 82 ? -1.291 -10.616 -2.504 1.00 95.50 82 ILE A N 1
ATOM 635 C CA . ILE A 1 82 ? -0.546 -10.124 -3.669 1.00 95.50 82 ILE A CA 1
ATOM 636 C C . ILE A 1 82 ? -0.958 -10.959 -4.882 1.00 95.50 82 ILE A C 1
ATOM 638 O O . ILE A 1 82 ? -0.616 -12.137 -4.955 1.00 95.50 82 ILE A O 1
ATOM 642 N N . LEU A 1 83 ? -1.642 -10.335 -5.841 1.00 95.00 83 LEU A N 1
ATOM 643 C CA . LEU A 1 83 ? -2.089 -10.989 -7.074 1.00 95.00 83 LEU A CA 1
ATOM 644 C C . LEU A 1 83 ? -0.987 -11.089 -8.126 1.00 95.00 83 LEU A C 1
ATOM 646 O O . LEU A 1 83 ? -0.825 -12.116 -8.777 1.00 95.00 83 LEU A O 1
ATOM 650 N N . ASP A 1 84 ? -0.252 -9.996 -8.317 1.00 96.12 84 ASP A N 1
ATOM 651 C CA . ASP A 1 84 ? 0.833 -9.915 -9.290 1.00 96.12 84 ASP A CA 1
ATOM 652 C C . ASP A 1 84 ? 1.959 -9.043 -8.745 1.00 96.12 84 ASP A C 1
ATOM 654 O O . ASP A 1 84 ? 1.730 -8.054 -8.042 1.00 96.12 84 ASP A O 1
ATOM 658 N N . ILE A 1 85 ? 3.190 -9.406 -9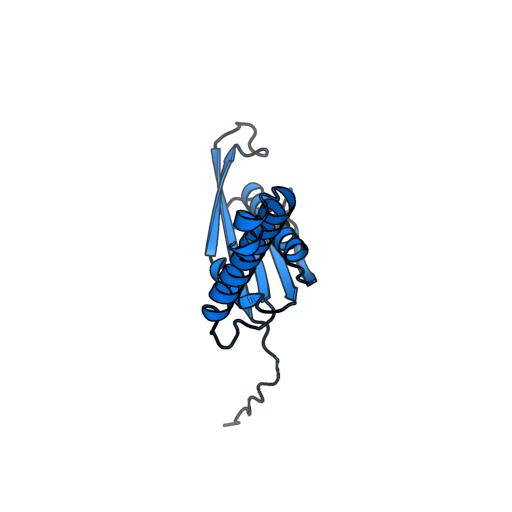.087 1.00 97.19 85 ILE A N 1
ATOM 659 C CA . ILE A 1 85 ? 4.381 -8.641 -8.742 1.00 97.19 85 ILE A CA 1
ATOM 660 C C . ILE A 1 85 ? 5.436 -8.803 -9.828 1.00 97.19 85 ILE A C 1
ATOM 662 O O . ILE A 1 85 ? 5.885 -9.902 -10.151 1.00 97.19 85 ILE A O 1
ATOM 666 N N . GLN A 1 86 ? 5.884 -7.675 -10.365 1.00 97.19 86 GLN A N 1
ATOM 667 C CA . GLN A 1 86 ? 6.967 -7.625 -11.333 1.00 97.19 86 GLN A CA 1
ATOM 668 C C . GLN A 1 86 ? 8.174 -6.965 -10.690 1.00 97.19 86 GLN A C 1
ATOM 670 O O . GLN A 1 86 ? 8.167 -5.770 -10.393 1.00 97.19 86 GLN A O 1
ATOM 675 N N . TYR A 1 87 ? 9.233 -7.740 -10.484 1.00 96.06 87 TYR A N 1
ATOM 676 C CA . TYR A 1 87 ? 10.465 -7.237 -9.889 1.00 96.06 87 TYR A CA 1
ATOM 677 C C . TYR A 1 87 ? 11.271 -6.367 -10.864 1.00 96.06 87 TYR A C 1
ATOM 679 O O . TYR A 1 87 ? 11.228 -6.537 -12.087 1.00 96.06 87 TYR A O 1
ATOM 687 N N . GLY A 1 88 ? 12.007 -5.409 -10.300 1.00 92.06 88 GLY A N 1
ATOM 688 C CA . GLY A 1 88 ? 13.053 -4.680 -11.011 1.00 92.06 88 GLY A CA 1
ATOM 689 C C . GLY A 1 88 ? 14.228 -5.588 -11.382 1.00 92.06 88 GLY A C 1
ATOM 690 O O . GLY A 1 88 ? 14.372 -6.687 -10.853 1.00 92.06 88 GLY A O 1
ATOM 691 N N . GLU A 1 89 ? 15.083 -5.129 -12.296 1.00 87.38 89 GLU A N 1
ATOM 692 C CA . GLU A 1 89 ? 16.267 -5.899 -12.723 1.00 87.38 89 GLU A CA 1
ATOM 693 C C . GLU A 1 89 ? 17.385 -5.887 -11.675 1.00 87.38 89 GLU A C 1
ATOM 695 O O . GLU A 1 89 ? 18.130 -6.855 -11.557 1.00 87.38 89 GLU A O 1
ATOM 700 N N . GLU A 1 90 ? 17.490 -4.805 -10.904 1.00 87.56 90 GLU A N 1
ATOM 701 C CA . GLU A 1 90 ? 18.559 -4.611 -9.921 1.00 87.56 90 GLU A CA 1
ATOM 702 C C . GLU A 1 90 ? 18.014 -4.532 -8.489 1.00 87.56 90 GLU A C 1
ATOM 704 O O . GLU A 1 90 ? 18.512 -5.215 -7.595 1.00 87.56 90 GLU A O 1
ATOM 709 N N . ALA A 1 91 ? 16.966 -3.734 -8.264 1.00 90.75 91 ALA A N 1
ATOM 710 C CA . ALA A 1 91 ? 16.280 -3.633 -6.980 1.00 90.75 91 ALA A CA 1
ATOM 711 C C . ALA A 1 91 ? 14.821 -3.193 -7.160 1.00 90.75 91 ALA A C 1
ATOM 713 O O . ALA A 1 91 ? 14.452 -2.620 -8.187 1.00 90.75 91 ALA A O 1
ATOM 714 N N . GLY A 1 92 ? 14.003 -3.424 -6.132 1.00 94.19 92 GLY A N 1
ATOM 715 C CA . GLY A 1 92 ? 12.625 -2.951 -6.094 1.00 94.19 92 GLY A CA 1
ATOM 716 C C . GLY A 1 92 ? 11.662 -3.693 -7.023 1.00 94.19 92 GLY A C 1
ATOM 717 O O . GLY A 1 92 ? 11.891 -4.843 -7.406 1.00 94.19 92 GLY A O 1
ATOM 718 N N . ILE A 1 93 ? 10.556 -3.030 -7.367 1.00 96.56 93 ILE A N 1
ATOM 719 C CA . ILE A 1 93 ? 9.494 -3.562 -8.236 1.00 96.56 93 ILE A CA 1
ATOM 720 C C . ILE A 1 93 ? 9.165 -2.586 -9.369 1.00 96.56 93 ILE A C 1
ATOM 722 O O . ILE A 1 93 ? 9.181 -1.373 -9.175 1.00 96.56 93 ILE A O 1
ATOM 726 N N . LYS A 1 94 ? 8.838 -3.114 -10.550 1.00 96.19 94 LYS A N 1
ATOM 727 C CA . LYS A 1 94 ? 8.258 -2.353 -11.666 1.00 96.19 94 LYS A CA 1
ATOM 728 C C . LYS A 1 94 ? 6.769 -2.102 -11.425 1.00 96.19 94 LYS A C 1
ATOM 730 O O . LYS A 1 94 ? 6.317 -0.964 -11.564 1.00 96.19 94 LYS A O 1
ATOM 735 N N . SER A 1 95 ? 6.045 -3.140 -11.015 1.00 96.81 95 SER A N 1
ATOM 736 C CA . SER A 1 95 ? 4.628 -3.078 -10.662 1.00 96.81 95 SER A CA 1
ATOM 737 C C . SER A 1 95 ? 4.266 -4.122 -9.604 1.00 96.81 95 SER A C 1
ATOM 739 O O . SER A 1 95 ? 4.952 -5.136 -9.460 1.00 96.81 95 SER A O 1
ATOM 741 N N . ALA A 1 96 ? 3.192 -3.874 -8.860 1.00 97.69 96 ALA A N 1
ATOM 742 C CA . ALA A 1 96 ? 2.530 -4.870 -8.024 1.00 97.69 96 ALA A CA 1
ATOM 743 C C . ALA A 1 96 ? 1.031 -4.582 -7.936 1.00 97.69 96 ALA A C 1
ATOM 745 O O . ALA A 1 96 ? 0.626 -3.418 -7.912 1.00 97.69 96 ALA A O 1
ATOM 746 N N . THR A 1 97 ? 0.234 -5.640 -7.839 1.00 97.75 97 THR A N 1
ATOM 747 C CA . THR A 1 97 ? -1.210 -5.574 -7.608 1.00 97.75 97 THR A CA 1
ATOM 748 C C . THR A 1 97 ? -1.543 -6.365 -6.352 1.00 97.75 97 THR A C 1
ATOM 750 O O . THR A 1 97 ? -1.150 -7.524 -6.223 1.00 97.75 97 THR A O 1
ATOM 753 N N . VAL A 1 98 ? -2.256 -5.733 -5.423 1.00 96.81 98 VAL A N 1
ATOM 754 C CA . VAL A 1 98 ? -2.606 -6.298 -4.117 1.00 96.81 98 VAL A CA 1
ATOM 755 C C . VAL A 1 98 ? -4.089 -6.091 -3.858 1.00 96.81 98 VAL A C 1
ATOM 757 O O . VAL A 1 98 ? -4.588 -4.983 -4.043 1.00 96.81 98 VAL A O 1
ATOM 760 N N . ILE A 1 99 ? -4.774 -7.133 -3.406 1.00 96.69 99 ILE A N 1
ATOM 761 C CA . ILE A 1 99 ? -6.136 -7.039 -2.886 1.00 96.69 99 ILE A CA 1
ATOM 762 C C . ILE A 1 99 ? -6.083 -6.824 -1.375 1.00 96.69 99 ILE A C 1
ATOM 764 O O . ILE A 1 99 ? -5.330 -7.495 -0.670 1.00 96.69 99 ILE A O 1
ATOM 768 N N . PHE A 1 100 ? -6.890 -5.880 -0.900 1.00 96.62 100 PHE A N 1
ATOM 769 C CA . PHE A 1 100 ? -7.199 -5.648 0.505 1.00 96.62 100 PHE A CA 1
ATOM 770 C C . PHE A 1 100 ? -8.668 -5.992 0.738 1.00 96.62 100 PHE A C 1
ATOM 772 O O . PHE A 1 100 ? -9.550 -5.278 0.252 1.00 96.62 100 PHE A O 1
ATOM 779 N N . SER A 1 101 ? -8.912 -7.058 1.495 1.00 95.19 101 SER A N 1
ATOM 780 C CA . SER A 1 101 ? -10.251 -7.547 1.814 1.00 95.19 101 SER A CA 1
ATOM 781 C C . SER A 1 101 ? -10.653 -7.154 3.231 1.00 95.19 101 SER A C 1
ATOM 783 O O . SER A 1 101 ? -9.919 -7.397 4.195 1.00 95.19 101 SER A O 1
ATOM 785 N N . GLY A 1 102 ? -11.825 -6.533 3.358 1.00 92.06 102 GLY A N 1
ATOM 786 C CA . GLY A 1 102 ? -12.414 -6.135 4.635 1.00 92.06 102 GLY A CA 1
ATOM 787 C C . GLY A 1 102 ? -13.271 -4.873 4.546 1.00 92.06 102 GLY A C 1
ATOM 788 O O . GLY A 1 102 ? -13.268 -4.153 3.547 1.00 92.06 102 GLY A O 1
ATOM 789 N N . ASP A 1 103 ? -14.001 -4.603 5.628 1.00 89.56 103 ASP A N 1
ATOM 790 C CA . ASP A 1 103 ? -14.985 -3.522 5.690 1.00 89.56 103 ASP A CA 1
ATOM 791 C C . ASP A 1 103 ? -14.363 -2.154 5.389 1.00 89.56 103 ASP A C 1
ATOM 793 O O . ASP A 1 103 ? -13.435 -1.708 6.064 1.00 89.56 103 ASP A O 1
ATOM 797 N N . TYR A 1 104 ? -14.951 -1.444 4.428 1.00 91.44 104 TYR A N 1
ATOM 798 C CA . TYR A 1 104 ? -14.541 -0.105 4.003 1.00 91.44 104 TYR A CA 1
ATOM 799 C C . TYR A 1 104 ? -13.129 0.004 3.393 1.00 91.44 104 TYR A C 1
ATOM 801 O O . TYR A 1 104 ? -12.597 1.115 3.286 1.00 91.44 104 TYR A O 1
ATOM 809 N N . ALA A 1 105 ? -12.506 -1.107 2.978 1.00 93.62 105 ALA A N 1
ATOM 810 C CA . ALA A 1 105 ? -11.136 -1.094 2.460 1.00 93.62 105 ALA A CA 1
ATOM 811 C C . ALA A 1 105 ? -10.961 -0.082 1.311 1.00 93.62 105 ALA A C 1
ATOM 813 O O . ALA A 1 105 ? -10.037 0.739 1.342 1.00 93.62 105 ALA A O 1
ATOM 814 N N . TYR A 1 106 ? -11.879 -0.077 0.335 1.00 94.38 106 TYR A N 1
ATOM 815 C CA . TYR A 1 106 ? -11.857 0.887 -0.767 1.00 94.38 106 TYR A CA 1
ATOM 816 C C . TYR A 1 106 ? -12.081 2.323 -0.289 1.00 94.38 106 TYR A C 1
ATOM 818 O O . TYR A 1 106 ? -11.346 3.228 -0.692 1.00 94.38 106 TYR A O 1
ATOM 826 N N . GLY A 1 107 ? -13.047 2.539 0.607 1.00 92.94 107 GLY A N 1
ATOM 827 C CA . GLY A 1 107 ? -13.359 3.856 1.154 1.00 92.94 107 GLY A CA 1
ATOM 828 C C . GLY A 1 107 ? -12.151 4.542 1.799 1.00 92.94 107 GLY A C 1
ATOM 829 O O . GLY A 1 107 ? -11.957 5.743 1.608 1.00 92.94 107 GLY A O 1
ATOM 830 N N . TYR A 1 108 ? -11.300 3.791 2.500 1.00 92.94 108 TYR A N 1
ATOM 831 C CA . TYR A 1 108 ? -10.051 4.323 3.050 1.00 92.94 108 TYR A CA 1
ATOM 832 C C . TYR A 1 108 ? -8.981 4.539 1.973 1.00 92.94 108 TYR A C 1
ATOM 834 O O . TYR A 1 108 ? -8.369 5.606 1.910 1.00 92.94 108 TYR A O 1
ATOM 842 N N . LEU A 1 109 ? -8.757 3.546 1.111 1.00 94.50 109 LEU A N 1
ATOM 843 C CA . LEU A 1 109 ? -7.649 3.562 0.154 1.00 94.50 109 LEU A CA 1
ATOM 844 C C . LEU A 1 109 ? -7.892 4.481 -1.054 1.00 94.50 109 LEU A C 1
ATOM 846 O O . LEU A 1 109 ? -6.932 4.898 -1.695 1.00 94.50 109 LEU A O 1
ATOM 850 N N . LYS A 1 110 ? -9.131 4.889 -1.357 1.00 92.69 110 LYS A N 1
ATOM 851 C CA . LYS A 1 110 ? -9.408 5.829 -2.462 1.00 92.69 110 LYS A CA 1
ATOM 852 C C . LYS A 1 110 ? -8.696 7.178 -2.306 1.00 92.69 110 LYS A C 1
ATOM 854 O O . LYS A 1 110 ? -8.377 7.821 -3.303 1.00 92.69 110 LYS A O 1
ATOM 859 N N . ALA A 1 111 ? -8.427 7.604 -1.069 1.00 92.00 111 ALA A N 1
ATOM 860 C CA . ALA A 1 111 ? -7.691 8.835 -0.783 1.00 92.00 111 ALA A CA 1
ATOM 861 C C . ALA A 1 111 ? -6.195 8.737 -1.142 1.00 92.00 111 ALA A C 1
ATOM 863 O O . ALA A 1 111 ? -5.527 9.759 -1.280 1.00 92.00 111 ALA A O 1
ATOM 864 N N . GLU A 1 112 ? -5.680 7.521 -1.332 1.00 95.44 112 GLU A N 1
ATOM 865 C CA . GLU A 1 112 ? -4.275 7.239 -1.639 1.00 95.44 112 GLU A CA 1
ATOM 866 C C . GLU A 1 112 ? -3.972 7.257 -3.144 1.00 95.44 112 GLU A C 1
ATOM 868 O O . GLU A 1 112 ? -2.809 7.154 -3.548 1.00 95.44 112 GLU A O 1
ATOM 873 N N . ILE A 1 113 ? -5.003 7.396 -3.985 1.00 96.62 113 ILE A N 1
ATOM 874 C CA . ILE A 1 113 ? -4.862 7.423 -5.440 1.00 96.62 113 ILE A CA 1
ATOM 875 C C . ILE A 1 113 ? -4.042 8.644 -5.857 1.00 96.62 113 ILE A C 1
ATOM 877 O O . ILE A 1 113 ? -4.406 9.791 -5.593 1.00 96.62 113 ILE A O 1
ATOM 881 N N . GLY A 1 114 ? -2.956 8.405 -6.586 1.00 96.88 114 GLY A N 1
ATOM 882 C CA . GLY A 1 114 ? -2.140 9.475 -7.138 1.00 96.88 114 GLY A CA 1
ATOM 883 C C . GLY A 1 114 ? -0.674 9.111 -7.289 1.00 96.88 114 GLY A C 1
ATOM 884 O O . GLY A 1 114 ? -0.269 7.951 -7.237 1.00 96.88 114 GLY A O 1
ATOM 885 N N . VAL A 1 115 ? 0.141 10.139 -7.515 1.00 97.25 115 VAL A N 1
ATOM 886 C CA . VAL A 1 115 ? 1.590 9.996 -7.663 1.00 97.25 115 VAL A CA 1
ATOM 887 C C . VAL A 1 115 ? 2.274 10.385 -6.361 1.00 97.25 115 VAL A C 1
ATOM 889 O O . VAL A 1 115 ? 2.227 11.536 -5.929 1.00 97.25 115 VAL A O 1
ATOM 892 N N . HIS A 1 116 ? 2.976 9.423 -5.778 1.00 97.12 116 HIS A N 1
ATOM 893 C CA . HIS A 1 116 ? 3.713 9.563 -4.534 1.00 97.12 116 HIS A CA 1
ATOM 894 C C . HIS A 1 116 ? 5.175 9.884 -4.833 1.00 97.12 116 HIS A C 1
ATOM 896 O O . HIS A 1 116 ? 5.865 9.143 -5.543 1.00 97.12 116 HIS A O 1
ATOM 902 N N . ARG A 1 117 ? 5.660 11.005 -4.292 1.00 96.44 117 ARG A N 1
ATOM 903 C CA . ARG A 1 117 ? 7.002 11.534 -4.557 1.00 96.44 117 ARG A CA 1
ATOM 904 C C . ARG A 1 117 ? 7.935 11.294 -3.374 1.00 96.44 117 ARG A C 1
ATOM 906 O O . ARG A 1 117 ? 7.678 11.782 -2.278 1.00 96.44 117 ARG A O 1
ATOM 913 N N . LEU A 1 118 ? 9.081 10.670 -3.634 1.00 95.44 118 LEU A N 1
ATOM 914 C CA . LEU A 1 118 ? 10.171 10.521 -2.672 1.00 95.44 118 LEU A CA 1
ATOM 915 C C . LEU A 1 118 ? 11.356 11.404 -3.069 1.00 95.44 118 LEU A C 1
ATOM 917 O O . LEU A 1 118 ? 11.793 11.400 -4.218 1.00 95.44 118 LEU A O 1
ATOM 921 N N . VAL A 1 119 ? 11.909 12.144 -2.108 1.00 95.19 119 VAL A N 1
ATOM 922 C CA . VAL A 1 119 ? 13.155 12.902 -2.280 1.00 95.19 119 VAL A CA 1
ATOM 923 C C . VAL A 1 119 ? 14.149 12.446 -1.219 1.00 95.19 119 VAL A C 1
ATOM 925 O O . VAL A 1 119 ? 13.981 12.760 -0.042 1.00 95.19 119 VAL A O 1
ATOM 928 N N . ARG A 1 120 ? 15.195 11.719 -1.623 1.00 94.50 120 ARG A N 1
ATOM 929 C CA . ARG A 1 120 ? 16.238 11.217 -0.712 1.00 94.50 120 ARG A CA 1
ATOM 930 C C . ARG A 1 120 ? 17.610 11.171 -1.382 1.00 94.50 120 ARG A C 1
ATOM 932 O O . ARG A 1 120 ? 17.748 11.454 -2.569 1.00 94.50 120 ARG A O 1
ATOM 939 N N . ILE A 1 121 ? 18.644 10.848 -0.611 1.00 93.06 121 ILE A N 1
ATOM 940 C CA . ILE A 1 121 ? 19.954 10.487 -1.165 1.00 93.06 121 ILE A CA 1
ATOM 941 C C . ILE A 1 121 ? 19.869 9.025 -1.597 1.00 93.06 121 ILE A C 1
ATOM 943 O O . ILE A 1 121 ? 19.572 8.168 -0.768 1.00 93.06 121 ILE A O 1
ATOM 947 N N . SER A 1 122 ? 20.095 8.765 -2.884 1.00 90.06 122 SER A N 1
ATOM 948 C CA . SER A 1 122 ? 20.009 7.409 -3.430 1.00 90.06 122 SER A CA 1
ATOM 949 C C . SER A 1 122 ? 21.150 6.539 -2.887 1.00 90.06 122 SER A C 1
ATOM 951 O O . SER A 1 122 ? 22.307 6.972 -2.953 1.00 90.06 122 SER A O 1
ATOM 953 N N . PRO A 1 123 ? 20.871 5.320 -2.386 1.00 89.94 123 PRO A N 1
ATOM 954 C CA . PRO A 1 123 ? 21.914 4.351 -2.060 1.00 89.94 123 PRO A CA 1
ATOM 955 C C . PRO A 1 123 ? 22.567 3.745 -3.315 1.00 89.94 123 PRO A C 1
ATOM 957 O O . PRO A 1 123 ? 23.651 3.177 -3.206 1.00 89.94 123 PRO A O 1
ATOM 960 N N . TYR A 1 124 ? 21.938 3.885 -4.488 1.00 88.19 124 TYR A N 1
ATOM 961 C CA . TYR A 1 124 ? 22.415 3.348 -5.766 1.00 88.19 124 TYR A CA 1
ATOM 962 C C . TYR A 1 124 ? 23.268 4.354 -6.565 1.00 88.19 124 TYR A C 1
ATOM 964 O O . TYR A 1 124 ? 23.975 3.964 -7.491 1.00 88.19 124 TYR A O 1
ATOM 972 N N . ASP A 1 125 ? 23.255 5.650 -6.218 1.00 87.31 125 ASP A N 1
ATOM 973 C CA . ASP A 1 125 ? 24.138 6.646 -6.845 1.00 87.31 125 ASP A CA 1
ATOM 974 C C . ASP A 1 125 ? 25.491 6.719 -6.123 1.00 87.31 125 ASP A C 1
ATOM 976 O O . ASP A 1 125 ? 25.590 7.205 -4.992 1.00 87.31 125 ASP A O 1
ATOM 980 N N . ALA A 1 126 ? 26.563 6.326 -6.817 1.00 85.38 126 ALA A N 1
ATOM 981 C CA . ALA A 1 126 ? 27.937 6.392 -6.315 1.00 85.38 126 ALA A CA 1
ATOM 982 C C . ALA A 1 126 ? 28.348 7.802 -5.843 1.00 85.38 126 ALA A C 1
ATOM 984 O O . ALA A 1 126 ? 29.147 7.940 -4.917 1.00 85.38 126 ALA A O 1
ATOM 985 N N . ASN A 1 127 ? 27.773 8.856 -6.434 1.00 88.00 127 ASN A N 1
ATOM 986 C CA . ASN A 1 127 ? 28.062 10.246 -6.075 1.00 88.00 127 ASN A CA 1
ATOM 987 C C . ASN A 1 127 ? 27.190 10.782 -4.925 1.00 88.00 127 ASN A C 1
ATOM 989 O O . ASN A 1 127 ? 27.287 11.967 -4.601 1.00 88.00 127 ASN A O 1
ATOM 993 N N . LYS A 1 128 ? 26.319 9.953 -4.323 1.00 87.38 128 LYS A N 1
ATOM 994 C CA . LYS A 1 128 ? 25.412 10.319 -3.215 1.00 87.38 128 LYS A CA 1
ATOM 995 C C . LYS A 1 128 ? 24.612 11.599 -3.475 1.00 87.38 128 LYS A C 1
ATOM 997 O O . LYS A 1 128 ? 24.385 12.409 -2.571 1.00 87.38 128 LYS A O 1
ATOM 1002 N N . ARG A 1 129 ? 24.185 11.811 -4.721 1.00 89.38 129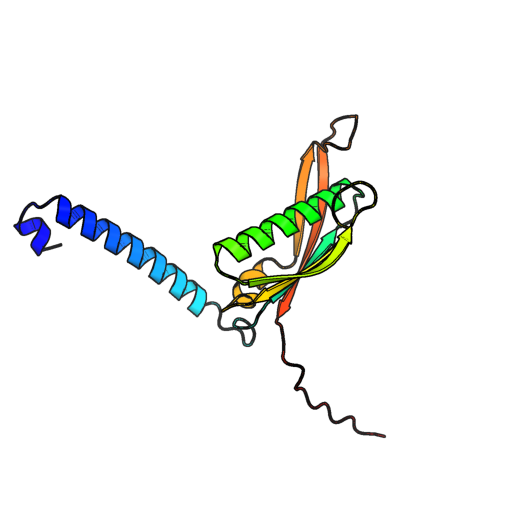 ARG A N 1
ATOM 1003 C CA . ARG A 1 129 ? 23.348 12.965 -5.059 1.00 89.38 129 ARG A CA 1
ATOM 1004 C C . ARG A 1 129 ? 21.938 12.759 -4.517 1.00 89.38 129 ARG A C 1
ATOM 1006 O O . ARG A 1 129 ? 21.499 11.643 -4.239 1.00 89.38 129 ARG A O 1
ATOM 1013 N N . ARG A 1 130 ? 21.222 13.868 -4.353 1.00 93.06 130 ARG A N 1
ATOM 1014 C CA . ARG A 1 130 ? 19.800 13.847 -4.020 1.00 93.06 130 ARG A CA 1
ATOM 1015 C C . ARG A 1 130 ? 19.008 13.490 -5.276 1.00 93.06 130 ARG A C 1
ATOM 1017 O O . ARG A 1 130 ? 19.107 14.199 -6.273 1.00 93.06 130 ARG A O 1
ATOM 1024 N N . HIS A 1 131 ? 18.216 12.429 -5.197 1.00 91.69 131 HIS A N 1
ATOM 1025 C CA . HIS A 1 131 ? 17.319 11.980 -6.257 1.00 91.69 131 HIS A CA 1
ATOM 1026 C C . HIS A 1 131 ? 15.873 12.306 -5.902 1.00 91.69 131 HIS A C 1
ATOM 1028 O O . HIS A 1 131 ? 15.507 12.421 -4.729 1.00 91.69 131 HIS A O 1
ATOM 1034 N N . THR A 1 132 ? 15.063 12.502 -6.937 1.00 94.06 132 THR A N 1
ATOM 1035 C CA . THR A 1 132 ? 13.609 12.600 -6.822 1.00 94.06 132 THR A CA 1
ATOM 1036 C C . THR A 1 132 ? 13.007 11.446 -7.607 1.00 94.06 132 THR A C 1
ATOM 1038 O O . THR A 1 132 ? 13.248 11.352 -8.807 1.00 94.06 132 THR A O 1
ATOM 1041 N N . SER A 1 133 ? 12.216 10.623 -6.931 1.00 94.75 133 SER A N 1
ATOM 1042 C CA . SER A 1 133 ? 11.566 9.439 -7.490 1.00 94.75 133 SER A CA 1
ATOM 1043 C C . SER A 1 133 ? 10.061 9.547 -7.369 1.00 94.75 133 SER A C 1
ATOM 1045 O O . SER A 1 133 ? 9.542 10.216 -6.470 1.00 94.75 133 SER A O 1
ATOM 1047 N N . PHE A 1 134 ? 9.367 8.861 -8.267 1.00 96.44 134 PHE A N 1
ATOM 1048 C CA . PHE A 1 134 ? 7.915 8.859 -8.334 1.00 96.44 134 PHE A CA 1
ATOM 1049 C C . PHE A 1 134 ? 7.413 7.427 -8.477 1.00 96.44 134 PHE A C 1
ATOM 1051 O O . PHE A 1 134 ? 8.027 6.616 -9.167 1.00 96.44 134 PHE A O 1
ATOM 1058 N N . ALA A 1 135 ? 6.290 7.133 -7.841 1.00 97.44 135 ALA A N 1
ATOM 1059 C CA . ALA A 1 135 ? 5.529 5.909 -8.043 1.00 97.44 135 ALA A CA 1
ATOM 1060 C C . ALA A 1 135 ? 4.043 6.272 -8.039 1.00 97.44 135 ALA A C 1
ATOM 1062 O O . ALA A 1 135 ? 3.627 7.146 -7.276 1.00 97.44 135 ALA A O 1
ATOM 1063 N N . SER A 1 136 ? 3.259 5.663 -8.921 1.00 97.19 136 SER A N 1
ATOM 1064 C CA . SER A 1 136 ? 1.811 5.849 -8.950 1.00 97.19 136 SER A CA 1
ATOM 1065 C C . SER A 1 136 ? 1.118 4.742 -8.173 1.00 97.19 136 SER A C 1
ATOM 1067 O O . SER A 1 136 ? 1.510 3.577 -8.243 1.00 97.19 136 SER A O 1
ATOM 1069 N N . VAL A 1 137 ? 0.081 5.131 -7.443 1.00 98.00 137 VAL A N 1
ATOM 1070 C CA . VAL A 1 137 ? -0.828 4.246 -6.725 1.00 98.00 137 VAL A CA 1
ATOM 1071 C C . VAL A 1 137 ? -2.211 4.457 -7.322 1.00 98.00 137 VAL A C 1
ATOM 1073 O O . VAL A 1 137 ? -2.709 5.582 -7.381 1.00 98.00 137 VAL A O 1
ATOM 1076 N N . PHE A 1 138 ? -2.811 3.372 -7.791 1.00 97.25 138 PHE A N 1
ATOM 1077 C CA . PHE A 1 138 ? -4.193 3.323 -8.240 1.00 97.25 138 PHE A CA 1
ATOM 1078 C C . PHE A 1 138 ? -4.966 2.367 -7.350 1.00 97.25 138 PHE A C 1
ATOM 1080 O O . PHE A 1 138 ? -4.433 1.341 -6.934 1.00 97.25 138 PHE A O 1
ATOM 1087 N N . VAL A 1 139 ? -6.216 2.710 -7.069 1.00 96.56 139 VAL A N 1
ATOM 1088 C CA . VAL A 1 139 ? -7.093 1.917 -6.216 1.00 96.56 139 VAL A CA 1
ATOM 1089 C C . VAL A 1 139 ? -8.429 1.777 -6.920 1.00 96.56 139 VAL A C 1
ATOM 1091 O O . VAL A 1 139 ? -9.025 2.772 -7.336 1.00 96.56 139 VAL A O 1
ATOM 1094 N N . PHE A 1 140 ? -8.887 0.541 -7.051 1.00 94.19 140 PHE A N 1
ATOM 1095 C CA . PHE A 1 140 ? -10.154 0.187 -7.675 1.00 94.19 140 PHE A CA 1
ATOM 1096 C C . PHE A 1 140 ? -11.014 -0.562 -6.658 1.00 94.19 140 PHE A C 1
ATOM 1098 O O . PHE A 1 140 ? -10.463 -1.352 -5.887 1.00 94.19 140 PHE A O 1
ATOM 1105 N N . PRO A 1 141 ? -12.334 -0.327 -6.620 1.00 93.56 141 PRO A N 1
ATOM 1106 C CA . PRO A 1 141 ? -13.209 -1.171 -5.829 1.00 93.56 141 PRO A CA 1
ATOM 1107 C C . PRO A 1 141 ? -13.321 -2.533 -6.513 1.00 93.56 141 PRO A C 1
ATOM 1109 O O . PRO A 1 141 ? -13.448 -2.608 -7.737 1.00 93.56 141 PRO A O 1
ATOM 1112 N N . GLU A 1 142 ? -13.295 -3.607 -5.733 1.00 89.50 142 GLU A N 1
ATOM 1113 C CA . GLU A 1 142 ? -13.719 -4.909 -6.234 1.00 89.50 142 GLU A CA 1
ATOM 1114 C C . GLU A 1 142 ? -15.230 -4.849 -6.488 1.00 89.50 142 GLU A C 1
ATOM 1116 O O . GLU A 1 142 ? -16.009 -4.505 -5.596 1.00 89.50 142 GLU A O 1
ATOM 1121 N N . VAL A 1 143 ? -15.646 -5.103 -7.725 1.00 83.38 143 VAL A N 1
ATOM 1122 C CA . VAL A 1 143 ? -17.054 -5.149 -8.127 1.00 83.38 143 VAL A CA 1
ATOM 1123 C C . VAL A 1 143 ? -17.366 -6.550 -8.618 1.00 83.38 143 VAL A C 1
ATOM 1125 O O . VAL A 1 143 ? -16.557 -7.160 -9.312 1.00 83.38 143 VAL A O 1
ATOM 1128 N N . ASP A 1 144 ? -18.532 -7.056 -8.240 1.00 68.19 144 ASP A N 1
ATOM 1129 C CA . ASP A 1 144 ? -18.974 -8.387 -8.637 1.00 68.19 144 ASP A CA 1
ATOM 1130 C C . ASP A 1 144 ? -19.260 -8.415 -10.150 1.00 68.19 144 ASP A C 1
ATOM 1132 O O . ASP A 1 144 ? -19.898 -7.504 -10.686 1.00 68.19 144 ASP A O 1
ATOM 1136 N N . GLU A 1 145 ? -18.820 -9.462 -10.851 1.00 57.75 145 GLU A N 1
ATOM 1137 C CA . GLU A 1 145 ? -18.949 -9.594 -12.316 1.00 57.75 145 GLU A CA 1
ATOM 1138 C C . GLU A 1 145 ? -20.393 -9.870 -12.795 1.00 57.75 145 GLU A C 1
ATOM 1140 O O . GLU A 1 145 ? -20.626 -10.073 -13.985 1.00 57.75 145 GLU A O 1
ATOM 1145 N N . ASN A 1 146 ? -21.395 -9.825 -11.909 1.00 52.53 146 ASN A N 1
ATOM 1146 C CA . ASN A 1 146 ? -22.815 -10.029 -12.236 1.00 52.53 146 ASN A CA 1
ATOM 1147 C C . ASN A 1 146 ? -23.460 -8.830 -12.964 1.00 52.53 146 ASN A C 1
ATOM 1149 O O . ASN A 1 146 ? -24.614 -8.477 -12.716 1.00 52.53 146 ASN A O 1
ATOM 1153 N N . VAL A 1 147 ? -22.736 -8.192 -13.882 1.00 56.47 147 VAL A N 1
ATOM 1154 C CA . VAL A 1 147 ? -23.333 -7.278 -14.853 1.00 56.47 147 VAL A CA 1
ATOM 1155 C C . VAL A 1 147 ? -23.711 -8.115 -16.073 1.00 56.47 147 VAL A C 1
ATOM 1157 O O . VAL A 1 147 ? -22.895 -8.335 -16.966 1.00 56.47 147 VAL A O 1
ATOM 1160 N N . GLU A 1 148 ? -24.952 -8.610 -16.108 1.00 53.41 148 GLU A N 1
ATOM 1161 C CA . GLU A 1 148 ? -25.545 -9.202 -17.314 1.00 53.41 148 GLU A CA 1
ATOM 1162 C C . GLU A 1 148 ? -25.624 -8.125 -18.409 1.00 53.41 148 GLU A C 1
ATOM 1164 O O . GLU A 1 148 ? -26.597 -7.380 -18.526 1.00 53.41 148 GLU A O 1
ATOM 1169 N N . VAL A 1 149 ? -24.565 -7.994 -19.207 1.00 64.62 149 VAL A N 1
ATOM 1170 C CA . VAL A 1 149 ? -24.586 -7.155 -20.404 1.00 64.62 149 VAL A CA 1
ATOM 1171 C C . VAL A 1 149 ? -25.244 -7.964 -21.517 1.00 64.62 149 VAL A C 1
ATOM 1173 O O . VAL A 1 149 ? -24.595 -8.768 -22.185 1.00 64.62 149 VAL A O 1
ATOM 1176 N N . GLU A 1 150 ? -26.543 -7.752 -21.730 1.00 65.62 150 GLU A N 1
ATOM 1177 C CA . GLU A 1 150 ? -27.212 -8.194 -22.954 1.00 65.62 150 GLU A CA 1
ATOM 1178 C C . GLU A 1 150 ? -26.615 -7.435 -24.149 1.00 65.62 150 GLU A C 1
ATOM 1180 O O . GLU A 1 150 ? -26.952 -6.279 -24.421 1.00 65.62 150 GLU A O 1
ATOM 1185 N N . VAL A 1 151 ? -25.700 -8.078 -24.874 1.00 68.56 151 VAL A N 1
ATOM 1186 C CA . VAL A 1 151 ? -25.232 -7.577 -26.168 1.00 68.56 151 VAL A CA 1
ATOM 1187 C C . VAL A 1 151 ? -26.395 -7.699 -27.152 1.00 68.56 151 VAL A C 1
ATOM 1189 O O . VAL A 1 151 ? -26.833 -8.801 -27.470 1.00 68.56 151 VAL A O 1
ATOM 1192 N N . LYS A 1 152 ? -26.927 -6.565 -27.618 1.00 67.88 152 LYS A N 1
ATOM 1193 C CA . LYS A 1 152 ? -27.867 -6.555 -28.744 1.00 67.88 152 LYS A CA 1
ATOM 1194 C C . LYS A 1 152 ? -27.074 -6.684 -30.039 1.00 67.88 152 LYS A C 1
ATOM 1196 O O . LYS A 1 152 ? -26.316 -5.776 -30.370 1.00 67.88 152 LYS A O 1
ATOM 1201 N N . ASP A 1 153 ? -27.267 -7.792 -30.743 1.00 68.81 153 ASP A N 1
ATOM 1202 C CA . ASP A 1 153 ? -26.801 -7.955 -32.119 1.00 68.81 153 ASP A CA 1
ATOM 1203 C C . ASP A 1 153 ? -27.587 -6.999 -33.042 1.00 68.81 153 ASP A C 1
ATOM 1205 O O . ASP A 1 153 ? -28.821 -7.050 -33.081 1.00 68.81 153 ASP A O 1
ATOM 1209 N N . GLU A 1 154 ? -26.880 -6.136 -33.780 1.00 56.19 154 GLU A N 1
ATOM 1210 C CA . GLU A 1 154 ? -27.349 -5.562 -35.055 1.00 56.19 154 GLU A CA 1
ATOM 1211 C C . GLU A 1 154 ? -26.636 -6.249 -36.224 1.00 56.19 154 GLU A C 1
ATOM 1213 O O . GLU A 1 154 ? -25.391 -6.390 -36.163 1.00 56.19 154 GLU A O 1
#

Solvent-accessible surface area (backbone atoms only — not comparable to full-atom values): 8424 Å² total; per-residue (Å²): 103,73,71,38,67,74,64,71,38,67,66,55,48,52,54,49,51,53,52,51,54,53,47,53,56,52,48,55,53,49,52,52,54,67,69,48,69,53,95,52,14,59,23,29,19,39,38,38,38,32,33,37,82,52,61,55,62,3,9,37,49,28,39,52,50,52,56,50,50,52,52,49,31,58,74,72,69,31,49,74,45,80,78,47,74,40,68,36,96,87,39,42,17,47,35,36,32,34,40,34,43,44,87,34,36,19,42,63,45,55,78,61,50,43,77,50,76,48,77,47,66,40,92,85,43,92,83,56,49,78,43,75,29,31,22,38,33,44,57,41,58,59,71,80,84,86,67,85,74,82,80,79,87,129

Sequence (154 aa):
MELAEEEQDESLLNEMENSVNELEIKLASAEVKAILSGESDFNNAIVSINSGAGGTESQDWAQMLLRMYTRWGERNGYETEILDIQYGEEAGIKSATVIFSGDYAYGYLKAEIGVHRLVRISPYDANKRRHTSFASVFVFPEVDENVEVEVKDE

Radius of gyration: 22.65 Å; Cα contacts (8 Å, |Δi|>4): 258; chains: 1; bounding box: 56×25×82 Å

Foldseek 3Di:
DVVCVVVVDPVVVVVVVVVVVVVVVVVVVVVLVVVQPDPLQFFKKKKKKAFDPDAQQSQQVSQVVVVVVVVVLVVVVWDKDWPDWAAGPPHHTRMTIMITDDTRNLSVCVVVFFKDKDWAQDPPDPVSDIDITIMGMDMDGDDDPPPPPPDDDD

Mean predicted aligned error: 8.45 Å

Organism: NCBI:txid408172

InterPro domains:
  IPR005139 Peptide chain release factor [PF03462] (4-137)
  IPR005139 Peptide chain release factor [SM00937] (2-112)
  IPR045853 Peptide chain release factor class I superfamily [SSF75620] (2-153)